Protein AF-A0A7C2C1H1-F1 (afdb_monomer)

Organism: NCBI:txid540988

pLDDT: mean 83.8, std 16.24, range [36.22, 97.56]

Radius of gyration: 15.87 Å; Cα contacts (8 Å, |Δi|>4): 201; chains: 1; bounding box: 33×35×48 Å

Sequence (132 aa):
MRKLRRLSDLLPLIREGRYRLGSHAARHMLQEGFTELDILRALEWGRELCIYPEDGRMLVLGYMVFPPRLKLPLHVVLDYTPPRQVDIVTAFIPKEPYRVYSRARLAALLRHDRALEEVRWTGPIRLYPAWE

Secondary structure (DSSP, 8-state):
-PPPPPHHHHHHHHHTT-EEE-HHHHHHHHHHT--HHHHHHHHHS-EEEEEEGGGTEEEEEEEEEETTTEEEEEEEEEE--STT-EEEEEEE--SSTTPPPPHHHHHHHHS-SS----------GGGS----

Solvent-accessible surface area (backbone atoms only — not comparable to full-atom values): 7990 Å² total; per-residue (Å²): 132,84,81,85,79,53,68,80,73,45,46,61,36,52,74,72,61,32,54,43,79,26,73,56,19,58,50,34,25,68,75,73,73,51,53,71,66,44,51,53,51,10,59,75,76,33,46,79,71,45,75,41,75,92,75,29,30,33,38,31,39,19,46,39,78,45,85,95,82,48,69,46,54,32,39,37,32,38,35,51,67,54,91,79,40,37,36,35,48,32,42,47,70,53,96,56,71,87,65,77,72,53,71,69,55,48,49,52,70,69,62,70,77,76,74,78,74,80,83,74,83,84,71,62,76,89,74,56,76,82,81,128

Structure (mmCIF, N/CA/C/O backbone):
data_AF-A0A7C2C1H1-F1
#
_entry.id   AF-A0A7C2C1H1-F1
#
loop_
_atom_site.group_PDB
_atom_site.id
_atom_site.type_symbol
_atom_site.label_atom_id
_atom_site.label_alt_id
_atom_site.label_comp_id
_atom_site.label_asym_id
_atom_site.label_entity_id
_atom_site.label_seq_id
_atom_site.pdbx_PDB_ins_code
_atom_site.Cartn_x
_atom_site.Cartn_y
_atom_site.Cartn_z
_atom_site.occupancy
_atom_site.B_iso_or_equiv
_atom_site.auth_seq_id
_atom_site.auth_comp_id
_atom_site.auth_asym_id
_atom_site.auth_atom_id
_atom_site.pdbx_PDB_model_num
ATOM 1 N N . MET A 1 1 ? 9.233 -18.345 -16.305 1.00 48.53 1 MET A N 1
ATOM 2 C CA . MET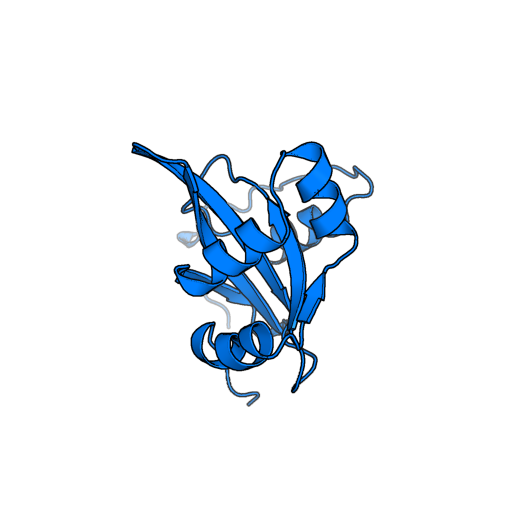 A 1 1 ? 8.291 -17.240 -16.009 1.00 48.53 1 MET A CA 1
ATOM 3 C C . MET A 1 1 ? 8.196 -17.075 -14.499 1.00 48.53 1 MET A C 1
ATOM 5 O O . MET A 1 1 ? 7.947 -18.063 -13.816 1.00 48.53 1 MET A O 1
ATOM 9 N N . ARG A 1 2 ? 8.462 -15.882 -13.954 1.00 61.03 2 ARG A N 1
ATOM 10 C CA . ARG A 1 2 ? 8.348 -15.631 -12.505 1.00 61.03 2 ARG A CA 1
ATOM 11 C C . ARG A 1 2 ? 6.855 -15.643 -12.149 1.00 61.03 2 ARG A C 1
ATOM 13 O O . ARG A 1 2 ? 6.084 -14.942 -12.794 1.00 61.03 2 ARG A O 1
ATOM 20 N N . LYS A 1 3 ? 6.429 -16.476 -11.191 1.00 71.19 3 LYS A N 1
ATOM 21 C CA . LYS A 1 3 ? 5.015 -16.559 -10.779 1.00 71.19 3 LYS A CA 1
ATOM 22 C C . LYS A 1 3 ? 4.553 -15.175 -10.309 1.00 71.19 3 LYS A C 1
ATOM 24 O O . LYS A 1 3 ? 5.165 -14.609 -9.402 1.00 71.19 3 LYS A O 1
ATOM 29 N N . LEU A 1 4 ? 3.505 -14.644 -10.938 1.00 84.12 4 LEU A N 1
ATOM 30 C CA . LEU A 1 4 ? 2.868 -13.392 -10.535 1.00 84.12 4 LEU A CA 1
ATOM 31 C C . LEU A 1 4 ? 2.326 -13.561 -9.109 1.00 84.12 4 LEU A C 1
ATOM 33 O O . LEU A 1 4 ? 1.519 -14.461 -8.877 1.00 84.12 4 LEU A O 1
ATOM 37 N N . ARG A 1 5 ? 2.780 -12.732 -8.164 1.00 89.50 5 ARG A N 1
ATOM 38 C CA . ARG A 1 5 ? 2.267 -12.744 -6.787 1.00 89.50 5 ARG A CA 1
ATOM 39 C C . ARG A 1 5 ? 1.089 -11.789 -6.651 1.00 89.50 5 ARG A C 1
ATOM 41 O O . ARG A 1 5 ? 1.084 -10.713 -7.249 1.00 89.50 5 ARG A O 1
ATOM 48 N N . ARG A 1 6 ? 0.105 -12.188 -5.855 1.00 94.00 6 ARG A N 1
ATOM 49 C CA . ARG A 1 6 ? -1.080 -11.406 -5.484 1.00 94.00 6 ARG A CA 1
ATOM 50 C C . ARG A 1 6 ? -0.934 -10.875 -4.064 1.00 94.00 6 ARG A C 1
ATOM 52 O O . ARG A 1 6 ? -0.099 -11.368 -3.308 1.00 94.00 6 ARG A O 1
ATOM 59 N N . LEU A 1 7 ? -1.757 -9.904 -3.677 1.00 95.25 7 LEU A N 1
ATOM 60 C CA . LEU A 1 7 ? -1.772 -9.386 -2.308 1.00 95.25 7 LEU A CA 1
ATOM 61 C C . LEU A 1 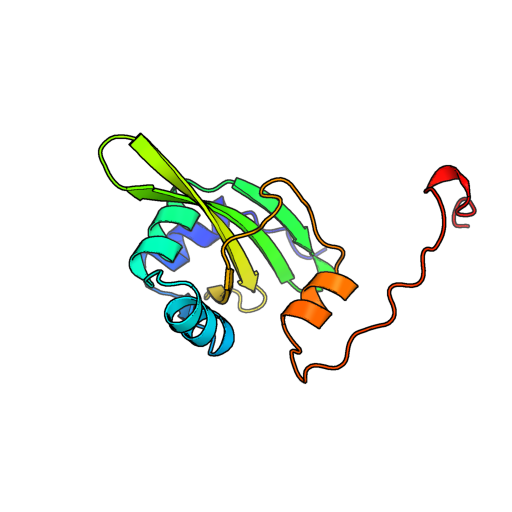7 ? -2.043 -10.512 -1.309 1.00 95.25 7 LEU A C 1
ATOM 63 O O . LEU A 1 7 ? -1.362 -10.596 -0.292 1.00 95.25 7 LEU A O 1
ATOM 67 N N . SER A 1 8 ? -2.944 -11.439 -1.644 1.00 94.81 8 SER A N 1
ATOM 68 C CA . SER A 1 8 ? -3.227 -12.628 -0.831 1.00 94.81 8 SER A CA 1
ATOM 69 C C . SER A 1 8 ? -1.987 -13.476 -0.528 1.00 94.81 8 SER A C 1
ATOM 71 O O . SER A 1 8 ? -1.903 -14.048 0.554 1.00 94.81 8 SER A O 1
ATOM 73 N N . ASP A 1 9 ? -1.013 -13.532 -1.444 1.00 93.88 9 ASP A N 1
ATOM 74 C CA . ASP A 1 9 ? 0.247 -14.262 -1.245 1.00 93.88 9 ASP A CA 1
ATOM 75 C C . ASP A 1 9 ? 1.202 -13.519 -0.296 1.00 93.88 9 ASP A C 1
ATOM 77 O O . ASP A 1 9 ? 2.093 -14.123 0.300 1.00 93.88 9 ASP A O 1
ATOM 81 N N . LEU A 1 10 ? 1.042 -12.197 -0.179 1.00 94.94 10 LEU A N 1
ATOM 82 C CA . LEU A 1 10 ? 1.882 -11.319 0.635 1.00 94.94 10 LEU A CA 1
ATOM 83 C C . LEU A 1 10 ? 1.317 -11.102 2.044 1.00 94.94 10 LEU A C 1
ATOM 85 O O . LEU A 1 10 ? 2.087 -10.885 2.979 1.00 94.94 10 LEU A O 1
ATOM 89 N N . LEU A 1 11 ? -0.005 -11.194 2.220 1.00 95.88 11 LEU A N 1
ATOM 90 C CA . LEU A 1 11 ? -0.672 -10.994 3.511 1.00 95.88 11 LEU A CA 1
ATOM 91 C C . LEU A 1 11 ? -0.115 -11.871 4.647 1.00 95.88 11 LEU A C 1
ATOM 93 O O . LEU A 1 11 ? 0.059 -11.331 5.739 1.00 95.88 11 LEU A O 1
ATOM 97 N N . PRO A 1 12 ? 0.210 -13.168 4.452 1.00 96.31 12 PRO A N 1
ATOM 98 C CA . PRO A 1 12 ? 0.838 -13.967 5.504 1.00 96.31 12 PRO A CA 1
ATOM 99 C C . PRO A 1 12 ? 2.173 -13.380 5.975 1.00 96.31 12 PRO A C 1
ATOM 101 O O . PRO A 1 12 ? 2.394 -13.254 7.174 1.00 96.31 12 PRO A O 1
ATOM 104 N N . LEU A 1 13 ? 3.024 -12.928 5.044 1.00 95.56 13 LEU A N 1
ATOM 105 C CA . LEU A 1 13 ? 4.310 -12.305 5.378 1.00 95.56 13 LEU A CA 1
ATOM 106 C C . LEU A 1 13 ? 4.107 -11.020 6.186 1.00 95.56 13 LEU A C 1
ATOM 108 O O . LEU A 1 13 ? 4.797 -10.802 7.176 1.00 95.56 13 LEU A O 1
ATOM 112 N N . ILE A 1 14 ? 3.137 -10.195 5.792 1.00 94.75 14 ILE A N 1
ATOM 113 C CA . ILE A 1 14 ? 2.817 -8.945 6.490 1.00 94.75 14 ILE A CA 1
ATO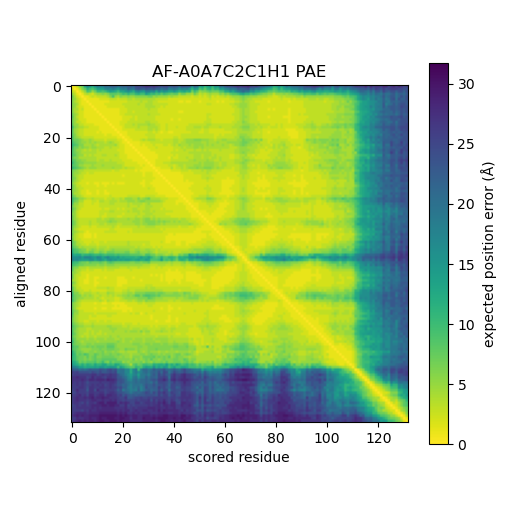M 114 C C . ILE A 1 14 ? 2.312 -9.232 7.911 1.00 94.75 14 ILE A C 1
ATOM 116 O O . ILE A 1 14 ? 2.789 -8.620 8.863 1.00 94.75 14 ILE A O 1
ATOM 120 N N . ARG A 1 15 ? 1.400 -10.200 8.075 1.00 95.00 15 ARG A N 1
ATOM 121 C CA . ARG A 1 15 ? 0.858 -10.610 9.385 1.00 95.00 15 ARG A CA 1
ATOM 122 C C . ARG A 1 15 ? 1.921 -11.188 10.318 1.00 95.00 15 ARG A C 1
ATOM 124 O O . ARG A 1 15 ? 1.850 -10.976 11.521 1.00 95.00 15 ARG A O 1
ATOM 131 N N . GLU A 1 16 ? 2.912 -11.882 9.766 1.00 95.62 16 GLU A N 1
ATOM 132 C CA . GLU A 1 16 ? 4.075 -12.396 10.501 1.00 95.62 16 GLU A CA 1
ATOM 133 C C . GLU A 1 16 ? 5.125 -11.311 10.816 1.00 95.62 16 GLU A C 1
ATOM 135 O O . GLU A 1 16 ? 6.187 -11.626 11.352 1.00 95.62 16 GLU A O 1
ATOM 140 N N . GLY A 1 17 ? 4.880 -10.045 10.456 1.00 94.94 17 GLY A N 1
ATOM 141 C CA . GLY A 1 17 ? 5.831 -8.949 10.657 1.00 94.94 17 GLY A CA 1
ATOM 142 C C . GLY A 1 17 ? 7.021 -8.974 9.692 1.00 94.94 17 GLY A C 1
ATOM 143 O O . GLY A 1 17 ? 7.996 -8.252 9.881 1.00 94.94 17 GLY A O 1
ATOM 144 N N . ARG A 1 18 ? 6.971 -9.787 8.628 1.00 96.31 18 ARG A N 1
ATOM 145 C CA . ARG A 1 18 ? 8.020 -9.880 7.599 1.00 96.31 18 ARG A CA 1
ATOM 146 C C . ARG A 1 18 ? 7.855 -8.796 6.540 1.00 96.31 18 ARG A C 1
ATOM 148 O O . ARG A 1 18 ? 7.801 -9.078 5.340 1.00 96.31 18 ARG A O 1
ATOM 155 N N . TYR A 1 19 ? 7.799 -7.549 6.986 1.00 96.06 19 TYR A N 1
ATOM 156 C CA . TYR A 1 19 ? 7.799 -6.390 6.109 1.00 96.06 19 TYR A CA 1
ATOM 157 C C . TYR A 1 19 ? 8.803 -5.335 6.570 1.00 96.06 19 TYR A C 1
ATOM 159 O O . TYR A 1 19 ? 9.314 -5.384 7.687 1.00 96.06 19 TYR A O 1
ATOM 167 N N . ARG A 1 20 ? 9.133 -4.399 5.684 1.00 95.25 20 ARG A N 1
ATOM 168 C CA . ARG A 1 20 ? 9.865 -3.176 6.031 1.00 95.25 20 ARG A CA 1
ATOM 169 C C . ARG A 1 20 ? 9.060 -1.974 5.605 1.00 95.25 20 ARG A C 1
ATOM 171 O O . ARG A 1 20 ? 8.468 -1.968 4.530 1.00 95.25 20 ARG A O 1
ATOM 178 N N . LEU A 1 21 ? 9.085 -0.945 6.434 1.00 93.25 21 LEU A N 1
ATOM 179 C CA . LEU A 1 21 ? 8.538 0.351 6.086 1.00 93.25 21 LEU A CA 1
ATOM 180 C C . LEU A 1 21 ? 9.625 1.181 5.395 1.00 93.25 21 LEU A C 1
ATOM 182 O O . LEU A 1 21 ? 10.675 1.456 5.975 1.00 93.25 21 LEU A O 1
ATOM 186 N N . GLY A 1 22 ? 9.389 1.562 4.143 1.00 89.06 22 GLY A N 1
ATOM 187 C CA . GLY A 1 22 ? 10.284 2.444 3.406 1.00 89.06 22 GLY A CA 1
ATOM 188 C C . GLY A 1 22 ? 10.311 3.847 4.014 1.00 89.06 22 GLY A C 1
ATOM 189 O O . GLY A 1 22 ? 9.302 4.348 4.510 1.00 89.06 22 GLY A O 1
ATOM 190 N N . SER A 1 23 ? 11.455 4.528 3.917 1.00 85.62 23 SER A N 1
ATOM 191 C CA . SER A 1 23 ? 11.606 5.920 4.374 1.00 85.62 23 SER A CA 1
ATOM 192 C C . SER A 1 23 ? 10.589 6.867 3.727 1.00 85.62 23 SER A C 1
ATOM 194 O O . SER A 1 23 ? 10.120 7.815 4.357 1.00 85.62 23 SER A O 1
ATOM 196 N N . HIS A 1 24 ? 10.197 6.583 2.483 1.00 84.19 24 HIS A N 1
ATOM 197 C CA . HIS A 1 24 ? 9.169 7.336 1.777 1.00 84.19 24 HIS A CA 1
ATOM 198 C C . HIS A 1 24 ? 7.784 7.149 2.415 1.00 84.19 24 HIS A C 1
ATOM 200 O O . HIS A 1 24 ? 7.090 8.136 2.647 1.00 84.19 24 HIS A O 1
ATOM 206 N N . ALA A 1 25 ? 7.412 5.917 2.779 1.00 86.38 25 ALA A N 1
ATOM 207 C CA . ALA A 1 25 ? 6.179 5.645 3.519 1.00 86.38 25 ALA A CA 1
ATOM 208 C C . ALA A 1 25 ? 6.151 6.396 4.860 1.00 86.38 25 ALA A C 1
ATOM 210 O O . ALA A 1 25 ? 5.183 7.099 5.137 1.00 86.38 25 ALA A O 1
ATOM 211 N N . ALA A 1 26 ? 7.239 6.336 5.637 1.00 87.94 26 ALA A N 1
ATOM 212 C CA . ALA A 1 26 ? 7.351 7.049 6.912 1.00 87.94 26 ALA A CA 1
ATOM 213 C C . ALA A 1 26 ? 7.200 8.575 6.757 1.00 87.94 26 ALA A C 1
ATOM 215 O O . ALA A 1 26 ? 6.575 9.236 7.584 1.00 87.94 26 ALA A O 1
ATOM 216 N N . ARG A 1 27 ? 7.724 9.153 5.669 1.00 87.38 27 ARG A N 1
ATOM 217 C CA . ARG A 1 27 ? 7.542 10.579 5.371 1.00 87.38 27 ARG A CA 1
ATOM 218 C C . ARG A 1 27 ? 6.080 10.926 5.083 1.00 87.38 27 ARG A C 1
ATOM 220 O O . ARG A 1 27 ? 5.587 11.909 5.625 1.00 87.38 27 ARG A O 1
ATOM 227 N N . HIS A 1 28 ? 5.396 10.140 4.253 1.00 88.38 28 HIS A N 1
ATOM 228 C CA . HIS A 1 28 ? 3.981 10.374 3.948 1.00 88.38 28 HIS A CA 1
ATOM 229 C C . HIS A 1 28 ? 3.082 10.170 5.167 1.00 88.38 28 HIS A C 1
ATOM 231 O O . HIS A 1 28 ? 2.160 10.951 5.362 1.00 88.38 28 HIS A O 1
ATOM 237 N N . MET A 1 29 ? 3.401 9.207 6.036 1.00 90.88 29 MET A N 1
ATOM 238 C CA . MET A 1 29 ? 2.729 9.042 7.329 1.00 90.88 29 MET A CA 1
ATOM 239 C C . MET A 1 29 ? 2.737 10.344 8.1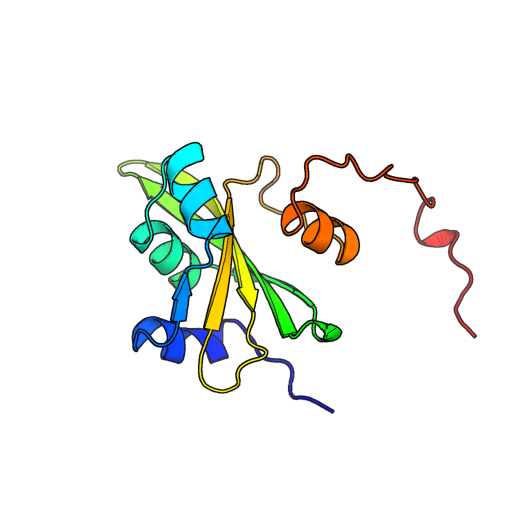37 1.00 90.88 29 MET A C 1
ATOM 241 O O . MET A 1 29 ? 1.692 10.794 8.602 1.00 90.88 29 MET A O 1
ATOM 245 N N . LEU A 1 30 ? 3.903 10.996 8.237 1.00 87.88 30 LEU A N 1
ATOM 246 C CA . LEU A 1 30 ? 4.043 12.279 8.933 1.00 87.88 30 LEU A CA 1
ATOM 247 C C . LEU A 1 30 ? 3.330 13.432 8.211 1.00 87.88 30 LEU A C 1
ATOM 249 O O . LEU A 1 30 ? 2.723 14.276 8.862 1.00 87.88 30 LEU A O 1
ATOM 253 N N . GLN A 1 31 ? 3.422 13.493 6.881 1.00 88.94 31 GLN A N 1
ATOM 254 C CA . GLN A 1 31 ? 2.875 14.603 6.089 1.00 88.94 31 GLN A CA 1
ATOM 255 C C . GLN A 1 31 ? 1.353 14.552 5.938 1.00 88.94 31 GLN A C 1
ATOM 257 O O . GLN A 1 31 ? 0.710 15.595 5.865 1.00 88.94 31 GLN A O 1
ATOM 262 N N . GLU A 1 32 ? 0.788 13.352 5.862 1.00 87.75 32 GLU A N 1
ATOM 263 C CA . GLU A 1 32 ? -0.624 13.130 5.553 1.00 87.75 32 GLU A CA 1
ATOM 264 C C . GLU A 1 32 ? -1.425 12.617 6.756 1.00 87.75 32 GLU A C 1
ATOM 266 O O . GLU A 1 32 ? -2.648 12.521 6.679 1.00 87.75 32 GLU A O 1
ATOM 271 N N . GLY A 1 33 ? -0.756 12.337 7.879 1.00 90.88 33 GLY A N 1
ATOM 272 C CA . GLY A 1 33 ? -1.403 12.062 9.160 1.00 90.88 33 GLY A CA 1
ATOM 273 C C . GLY A 1 33 ? -1.981 10.654 9.284 1.00 90.88 33 GLY A C 1
ATOM 274 O O . GLY A 1 33 ? -3.055 10.492 9.860 1.00 90.88 33 GLY A O 1
ATOM 275 N N . PHE A 1 34 ? -1.286 9.641 8.763 1.00 93.19 34 PHE A N 1
ATOM 276 C CA . PHE 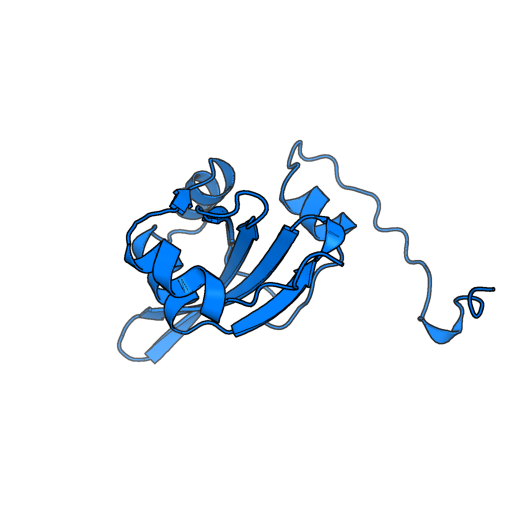A 1 34 ? -1.652 8.231 8.942 1.00 93.19 34 PHE A CA 1
ATOM 277 C C . PHE A 1 34 ? -0.521 7.429 9.584 1.00 93.19 34 PHE A C 1
ATOM 279 O O . PHE A 1 34 ? 0.649 7.802 9.518 1.00 93.19 34 PHE A O 1
ATOM 286 N N . THR A 1 35 ? -0.864 6.318 10.227 1.00 94.56 35 THR A N 1
ATOM 287 C CA . THR A 1 35 ? 0.076 5.484 10.983 1.00 94.56 35 THR A CA 1
ATOM 288 C C . THR A 1 35 ? 0.463 4.214 10.228 1.00 94.56 35 THR A C 1
ATOM 290 O O . THR A 1 35 ? -0.139 3.843 9.223 1.00 94.56 35 THR A O 1
ATOM 293 N N . GLU A 1 36 ? 1.463 3.495 10.737 1.00 95.25 36 GLU A N 1
ATOM 294 C CA . GLU A 1 36 ? 1.817 2.173 10.216 1.00 95.25 36 GLU A CA 1
ATOM 295 C C . GLU A 1 36 ? 0.651 1.186 10.357 1.00 95.25 36 GLU A C 1
ATOM 297 O O . GLU A 1 36 ? 0.351 0.443 9.426 1.00 95.25 36 GLU A O 1
ATOM 302 N N . LEU A 1 37 ? -0.069 1.234 11.482 1.00 94.31 37 LEU A N 1
ATOM 303 C CA . LEU A 1 37 ? -1.252 0.407 11.704 1.00 94.31 37 LEU A CA 1
ATOM 304 C C . LEU A 1 37 ? -2.329 0.669 10.643 1.00 94.31 37 LEU A C 1
ATOM 306 O O . LEU A 1 37 ? -2.949 -0.280 10.161 1.00 94.31 37 LEU A O 1
ATOM 310 N N . ASP A 1 38 ? -2.518 1.927 10.243 1.00 95.12 38 ASP A N 1
ATOM 311 C CA . ASP A 1 38 ? -3.457 2.291 9.181 1.00 95.12 38 ASP A CA 1
ATOM 312 C C . ASP A 1 38 ? -3.066 1.666 7.839 1.00 95.12 38 ASP A C 1
ATOM 314 O O . ASP A 1 38 ? -3.926 1.128 7.140 1.00 95.12 38 ASP A O 1
ATOM 318 N N . ILE A 1 39 ? -1.769 1.656 7.505 1.00 96.06 39 ILE A N 1
ATOM 319 C CA . ILE A 1 39 ? -1.253 0.970 6.312 1.00 96.06 39 ILE A CA 1
ATOM 320 C C . ILE A 1 39 ? -1.560 -0.527 6.391 1.00 96.06 39 ILE A C 1
ATOM 322 O O . ILE A 1 39 ? -2.103 -1.096 5.445 1.00 96.06 39 ILE A O 1
ATOM 326 N N . LEU A 1 40 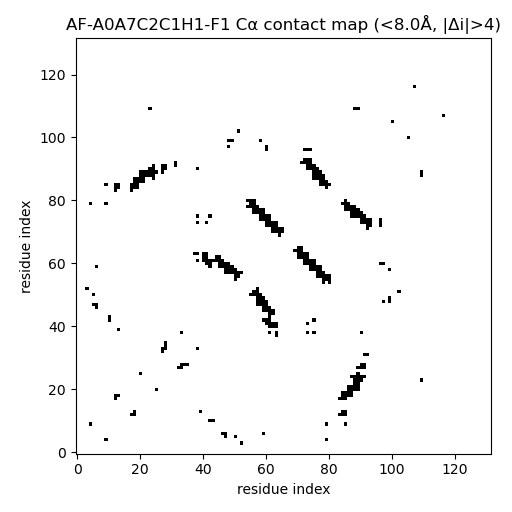? -1.241 -1.178 7.511 1.00 95.88 40 LEU A N 1
ATOM 327 C CA . LEU A 1 40 ? -1.442 -2.620 7.674 1.00 95.88 40 LEU A CA 1
ATOM 328 C C . LEU A 1 40 ? -2.922 -3.004 7.569 1.00 95.88 40 LEU A C 1
ATOM 330 O O . LEU A 1 40 ? -3.265 -3.967 6.882 1.00 95.88 40 LEU A O 1
ATOM 334 N N . ARG A 1 41 ? -3.815 -2.224 8.188 1.00 94.44 41 ARG A N 1
ATOM 335 C CA . ARG A 1 41 ? -5.268 -2.419 8.079 1.00 94.44 41 ARG A CA 1
ATOM 336 C C . ARG A 1 41 ? -5.774 -2.169 6.664 1.00 94.44 41 ARG A C 1
ATOM 338 O O . ARG A 1 41 ? -6.608 -2.930 6.176 1.00 94.44 41 ARG A O 1
ATOM 345 N N . ALA A 1 42 ? -5.253 -1.147 5.991 1.00 95.50 42 ALA A N 1
ATOM 346 C CA . ALA A 1 42 ? -5.575 -0.874 4.600 1.00 95.50 42 ALA A CA 1
ATOM 347 C C . ALA A 1 42 ? -5.149 -2.031 3.682 1.00 95.50 42 ALA A C 1
ATOM 349 O O . ALA A 1 42 ? -5.889 -2.366 2.764 1.00 95.50 42 ALA A O 1
ATOM 350 N N . LEU A 1 43 ? -4.006 -2.672 3.939 1.00 96.50 43 LEU A N 1
ATOM 351 C CA . LEU A 1 43 ? -3.558 -3.851 3.194 1.00 96.50 43 LEU A CA 1
ATOM 352 C C . LEU A 1 43 ? -4.422 -5.083 3.477 1.00 96.50 43 LEU A C 1
ATOM 354 O O . LEU A 1 43 ? -4.740 -5.820 2.550 1.00 96.50 43 LEU A O 1
ATOM 358 N N . GLU A 1 44 ? -4.829 -5.295 4.730 1.00 94.19 44 GLU A N 1
ATOM 359 C CA . GLU A 1 44 ? -5.627 -6.456 5.139 1.00 94.19 44 GLU A CA 1
ATOM 360 C C . GLU A 1 44 ? -6.985 -6.541 4.425 1.00 94.19 44 GLU A C 1
ATOM 362 O O . GLU A 1 44 ? -7.406 -7.629 4.034 1.00 94.19 44 GLU A O 1
ATOM 367 N N . TRP A 1 45 ? -7.647 -5.398 4.225 1.00 89.38 45 TRP A N 1
ATOM 368 C CA . TRP A 1 45 ? -8.968 -5.303 3.582 1.00 89.38 45 TRP A CA 1
ATOM 369 C C . TRP A 1 45 ? -8.922 -4.676 2.187 1.00 89.38 45 TRP A C 1
ATOM 371 O O . TRP A 1 45 ? -9.962 -4.416 1.575 1.00 89.38 45 TRP A O 1
ATOM 381 N N . GLY A 1 46 ? -7.719 -4.362 1.716 1.00 93.75 46 GLY A N 1
ATOM 382 C CA . GLY A 1 46 ? -7.492 -3.687 0.454 1.00 93.75 46 GLY A CA 1
ATOM 383 C C . GLY A 1 46 ? -7.667 -4.609 -0.741 1.00 93.75 46 GLY A C 1
ATOM 384 O O . GLY A 1 46 ? -7.796 -5.826 -0.627 1.00 93.75 46 GLY A O 1
ATOM 385 N N . ARG A 1 47 ? -7.645 -4.003 -1.923 1.00 94.88 47 ARG A N 1
ATOM 386 C CA . ARG A 1 47 ? -7.651 -4.718 -3.199 1.00 94.88 47 ARG A CA 1
ATOM 387 C C . ARG A 1 47 ? -6.490 -4.275 -4.068 1.00 94.88 47 ARG A C 1
ATOM 389 O O . ARG A 1 47 ? -6.106 -3.101 -4.051 1.00 94.88 47 ARG A O 1
ATOM 396 N N . GLU A 1 48 ? -5.964 -5.183 -4.876 1.00 95.81 48 GLU A N 1
ATOM 397 C CA . GLU A 1 48 ? -4.971 -4.831 -5.881 1.00 95.81 48 GLU A CA 1
ATOM 398 C C . GLU A 1 48 ? -5.611 -3.939 -6.948 1.00 95.81 48 GLU A C 1
ATOM 400 O O . GLU A 1 48 ? -6.568 -4.326 -7.617 1.00 95.81 48 GLU A O 1
ATOM 405 N N . LEU A 1 49 ? -5.076 -2.732 -7.123 1.00 94.38 49 LEU A N 1
ATOM 406 C CA . LEU A 1 49 ? -5.418 -1.891 -8.267 1.00 94.38 49 LEU A CA 1
ATOM 407 C C . LEU A 1 49 ? -4.568 -2.235 -9.483 1.00 94.38 49 LEU A C 1
ATOM 409 O O . LEU A 1 49 ? -5.051 -2.184 -10.610 1.00 94.38 49 LEU A O 1
ATOM 413 N N . CYS A 1 50 ? -3.290 -2.543 -9.262 1.00 93.12 50 CYS A N 1
ATOM 414 C CA . CYS A 1 50 ? -2.359 -2.854 -10.335 1.00 93.12 50 CYS A CA 1
ATOM 415 C C . CYS A 1 50 ? -1.195 -3.699 -9.825 1.00 93.12 50 CYS A C 1
ATOM 417 O O . CYS A 1 50 ? -0.734 -3.524 -8.697 1.00 93.12 50 CYS A O 1
ATOM 419 N N . ILE A 1 51 ? -0.695 -4.588 -10.677 1.00 92.75 51 ILE A N 1
ATOM 420 C CA . ILE A 1 51 ? 0.526 -5.355 -10.448 1.00 92.75 51 ILE A CA 1
ATOM 421 C C . ILE A 1 51 ? 1.504 -4.956 -11.551 1.00 92.75 51 ILE A C 1
ATOM 423 O O . ILE A 1 51 ? 1.135 -4.967 -12.721 1.00 92.75 51 ILE A O 1
ATOM 427 N N . TYR A 1 52 ? 2.731 -4.612 -11.164 1.00 90.62 52 TYR A N 1
ATOM 428 C CA . TYR A 1 52 ? 3.854 -4.290 -12.043 1.00 90.62 52 TYR A CA 1
ATOM 429 C C . TYR A 1 52 ? 4.853 -5.453 -11.944 1.00 90.62 52 TYR A C 1
ATOM 431 O O . TYR A 1 52 ? 5.729 -5.434 -11.072 1.00 90.62 52 TYR A O 1
ATOM 439 N N . PRO A 1 53 ? 4.698 -6.513 -12.759 1.00 87.56 53 PRO A N 1
ATOM 440 C CA . PRO A 1 53 ? 5.448 -7.756 -12.573 1.00 87.56 53 PRO A CA 1
ATOM 441 C C . PRO A 1 53 ? 6.955 -7.546 -12.767 1.00 87.56 53 PRO A C 1
ATOM 443 O O . PRO A 1 53 ? 7.762 -8.141 -12.052 1.00 87.56 53 PRO A O 1
ATOM 446 N N . GLU A 1 54 ? 7.302 -6.618 -13.657 1.00 86.62 54 GLU A N 1
ATOM 447 C CA . GLU A 1 54 ? 8.670 -6.356 -14.115 1.00 86.62 54 GLU A CA 1
ATOM 448 C C . GLU A 1 54 ? 9.527 -5.718 -13.025 1.00 86.62 54 GLU A C 1
ATOM 450 O O . GLU A 1 54 ? 10.719 -5.998 -12.929 1.00 86.62 54 GLU A O 1
ATOM 455 N N . ASP A 1 55 ? 8.905 -4.919 -12.158 1.00 85.88 55 ASP A N 1
ATOM 456 C CA . ASP A 1 55 ? 9.566 -4.320 -10.999 1.00 85.88 55 ASP A CA 1
ATOM 457 C C . ASP A 1 55 ? 9.321 -5.132 -9.715 1.00 85.88 55 ASP A C 1
ATOM 459 O O . ASP A 1 55 ? 9.792 -4.749 -8.651 1.00 85.88 55 ASP A O 1
ATOM 463 N N . GLY A 1 56 ? 8.547 -6.225 -9.780 1.00 90.94 56 GLY A N 1
ATOM 464 C CA . GLY A 1 56 ? 8.117 -6.966 -8.595 1.00 90.94 56 GLY A CA 1
ATOM 465 C C . GLY A 1 56 ? 7.286 -6.118 -7.633 1.00 90.94 56 GLY A C 1
ATOM 466 O O . GLY A 1 56 ? 7.419 -6.271 -6.422 1.00 90.94 56 GLY A O 1
ATOM 467 N N . ARG A 1 57 ? 6.449 -5.214 -8.160 1.00 93.62 57 ARG A N 1
ATOM 468 C CA . ARG A 1 57 ? 5.666 -4.258 -7.364 1.00 93.62 57 ARG A CA 1
ATOM 469 C C . ARG A 1 57 ? 4.171 -4.407 -7.564 1.00 93.62 57 ARG A C 1
ATOM 471 O O . ARG A 1 57 ? 3.706 -4.945 -8.568 1.00 93.62 57 ARG A O 1
ATOM 478 N N . MET A 1 58 ? 3.396 -3.918 -6.607 1.00 95.06 58 MET A N 1
ATOM 479 C CA . MET A 1 58 ? 1.948 -3.780 -6.746 1.00 95.06 58 MET A CA 1
ATOM 480 C C . MET A 1 58 ? 1.441 -2.517 -6.061 1.00 95.06 58 MET A C 1
ATOM 482 O O . MET A 1 58 ? 2.005 -2.064 -5.067 1.00 95.06 58 MET A O 1
ATOM 486 N N . LEU A 1 59 ? 0.368 -1.965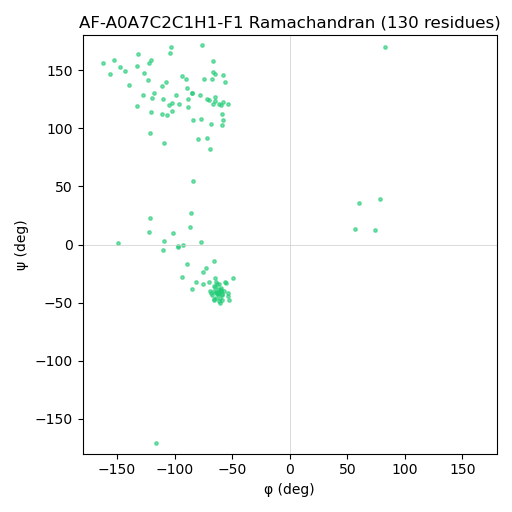 -6.616 1.00 96.62 59 LEU A N 1
ATOM 487 C CA . LEU A 1 59 ? -0.409 -0.882 -6.038 1.00 96.62 59 LEU A CA 1
ATOM 488 C C . LEU A 1 59 ? -1.684 -1.467 -5.437 1.00 96.62 59 LEU A C 1
ATOM 490 O O . LEU A 1 59 ? -2.492 -2.075 -6.145 1.00 96.62 59 LEU A O 1
ATOM 494 N N . VAL A 1 60 ? -1.873 -1.238 -4.147 1.00 97.56 60 VAL A N 1
ATOM 495 C CA . VAL A 1 60 ? -3.043 -1.662 -3.383 1.00 97.56 60 VAL A CA 1
ATOM 496 C C . VAL A 1 60 ? -3.854 -0.433 -3.004 1.00 97.56 60 VAL A C 1
ATOM 498 O O . VAL A 1 60 ? -3.296 0.576 -2.575 1.00 97.56 60 VAL A O 1
ATOM 501 N N . LEU A 1 61 ? -5.174 -0.523 -3.150 1.00 97.56 61 LEU A N 1
ATOM 502 C CA . LEU A 1 61 ? -6.109 0.421 -2.552 1.00 97.56 61 LEU A CA 1
ATOM 503 C C . LEU A 1 61 ? -6.733 -0.217 -1.325 1.00 97.56 61 LEU A C 1
ATOM 505 O O . LEU A 1 61 ? -7.500 -1.173 -1.443 1.00 97.56 61 LEU A O 1
ATOM 509 N N . GLY A 1 62 ? -6.439 0.362 -0.173 1.00 96.56 62 GLY A N 1
ATOM 510 C CA . GLY A 1 62 ? -7.138 0.093 1.068 1.00 96.56 62 GLY A CA 1
ATOM 511 C C . GLY A 1 62 ? -7.853 1.332 1.584 1.00 96.56 62 GLY A C 1
ATOM 512 O O . GLY A 1 62 ? -7.952 2.355 0.900 1.00 96.56 62 GLY A O 1
ATOM 513 N N . TYR A 1 63 ? -8.359 1.226 2.808 1.00 94.75 63 TYR A N 1
ATOM 514 C CA . TYR A 1 63 ? -9.068 2.313 3.466 1.00 94.75 63 TYR A CA 1
ATOM 515 C C . TYR A 1 63 ? -8.695 2.391 4.940 1.00 94.75 63 TYR A C 1
ATOM 517 O O . TYR A 1 63 ? -8.671 1.377 5.636 1.00 94.75 63 TYR A O 1
ATOM 525 N N . MET A 1 64 ? -8.493 3.615 5.411 1.00 92.56 64 MET A N 1
ATOM 526 C CA . MET A 1 64 ? -8.500 3.945 6.829 1.00 92.56 64 MET A CA 1
ATOM 527 C C . MET A 1 64 ? -9.942 4.187 7.251 1.00 92.56 64 MET A C 1
ATOM 529 O O . MET A 1 64 ? -10.671 4.928 6.584 1.00 92.56 64 MET A O 1
ATOM 533 N N . VAL A 1 65 ? -10.373 3.549 8.334 1.00 86.94 65 VAL A N 1
ATOM 534 C CA . VAL A 1 65 ? -11.753 3.634 8.815 1.00 86.94 65 VAL A CA 1
ATOM 535 C C . VAL A 1 65 ? -11.765 4.401 10.128 1.00 86.94 65 VAL A C 1
ATOM 537 O O . VAL A 1 65 ? -11.292 3.900 11.142 1.00 86.94 65 VAL A O 1
ATOM 540 N N . PHE A 1 66 ? -12.348 5.597 10.106 1.00 85.19 66 PHE A N 1
ATOM 541 C CA . PHE A 1 66 ? -12.547 6.442 11.277 1.00 85.19 66 PHE A CA 1
ATOM 542 C C . PHE A 1 66 ? -14.035 6.409 11.664 1.00 85.19 66 PHE A C 1
ATOM 544 O O . PHE A 1 66 ? -14.891 6.904 10.914 1.00 85.19 66 PHE A O 1
ATOM 551 N N . PRO A 1 67 ? -14.386 5.805 12.811 1.00 78.75 67 PRO A N 1
ATOM 552 C CA . PRO A 1 67 ? -15.759 5.796 13.294 1.00 78.75 67 PRO A CA 1
ATOM 553 C C . PRO A 1 67 ? -16.306 7.224 13.486 1.00 78.75 67 PRO A C 1
ATOM 555 O O . PRO A 1 67 ? -15.552 8.117 13.866 1.00 78.75 67 PRO A O 1
ATOM 558 N N . PRO A 1 68 ? -17.610 7.463 13.249 1.00 78.88 68 PRO A N 1
ATOM 559 C CA . PRO A 1 68 ? -18.634 6.465 12.940 1.00 78.88 68 PRO A CA 1
ATOM 560 C C . PRO A 1 68 ? -18.815 6.146 11.443 1.00 78.88 68 PRO A C 1
ATOM 562 O O . PRO A 1 68 ? -19.455 5.144 11.133 1.00 78.88 68 PRO A O 1
ATOM 565 N N . ARG A 1 69 ? -18.330 6.974 10.501 1.00 80.56 69 ARG A N 1
ATOM 566 C CA . ARG A 1 69 ? -18.666 6.824 9.061 1.00 80.56 69 ARG A CA 1
ATOM 567 C C . ARG A 1 69 ? -17.591 7.269 8.064 1.00 80.56 69 ARG A C 1
ATOM 569 O O . ARG A 1 69 ? -17.837 7.199 6.861 1.00 80.56 69 ARG A O 1
ATOM 576 N N . LEU A 1 70 ? -16.427 7.732 8.510 1.00 87.31 70 LEU A N 1
ATOM 577 C CA . LEU A 1 70 ? -15.416 8.251 7.594 1.00 87.31 70 LEU A CA 1
ATOM 578 C C . LEU A 1 70 ? -14.510 7.112 7.112 1.00 87.31 70 LEU A C 1
ATOM 580 O O . LEU A 1 70 ? -13.923 6.381 7.905 1.00 87.31 70 LEU A O 1
ATOM 584 N N . LYS A 1 71 ? -14.398 6.964 5.791 1.00 89.62 71 LYS A N 1
ATOM 585 C CA . LYS A 1 71 ? -13.446 6.057 5.147 1.00 89.62 71 LYS A CA 1
ATOM 586 C C . LYS A 1 71 ? -12.538 6.874 4.246 1.00 89.62 71 LYS A C 1
ATOM 588 O O . LYS A 1 71 ? -13.014 7.429 3.257 1.00 89.62 71 LYS A O 1
ATOM 593 N N . LEU A 1 72 ? -11.255 6.943 4.581 1.00 93.31 72 LEU A N 1
ATOM 594 C CA . LEU A 1 72 ? -10.265 7.613 3.747 1.00 93.31 72 LEU A CA 1
ATOM 595 C C . LEU A 1 72 ? -9.519 6.579 2.901 1.00 93.31 72 LEU A C 1
ATOM 597 O O . LEU A 1 72 ? -9.054 5.578 3.447 1.00 93.31 72 LEU A O 1
ATOM 601 N N . PRO A 1 73 ? -9.428 6.776 1.577 1.00 95.50 73 PRO A N 1
ATOM 602 C CA . PRO A 1 73 ? -8.680 5.884 0.707 1.00 95.50 73 PRO A CA 1
ATOM 603 C C . PRO A 1 73 ? -7.188 5.991 1.016 1.00 95.50 73 PRO A C 1
ATOM 605 O O . PRO A 1 73 ? -6.678 7.082 1.262 1.00 95.50 73 PRO A O 1
ATOM 608 N N . LEU A 1 74 ? -6.489 4.864 0.955 1.00 96.50 74 LEU A N 1
ATOM 609 C CA . LEU A 1 74 ? -5.044 4.809 1.118 1.00 96.50 74 LEU A CA 1
ATOM 610 C C . LEU A 1 74 ? -4.458 3.948 0.002 1.00 96.50 74 LEU A C 1
ATOM 612 O O . LEU A 1 74 ? -4.798 2.771 -0.143 1.00 96.50 74 LEU A O 1
ATOM 616 N N . HIS A 1 75 ? -3.599 4.552 -0.812 1.00 97.00 75 HIS A N 1
ATOM 617 C CA . HIS A 1 75 ? -2.771 3.830 -1.766 1.00 97.00 75 HIS A CA 1
ATOM 618 C C . HIS A 1 75 ? -1.518 3.353 -1.068 1.00 97.00 75 HIS A C 1
ATOM 620 O O . HIS A 1 75 ? -0.838 4.134 -0.412 1.00 97.00 75 HIS A O 1
ATOM 626 N N . VAL A 1 76 ? -1.206 2.075 -1.242 1.00 96.94 76 VAL A N 1
ATOM 627 C CA . VAL A 1 76 ? -0.012 1.448 -0.683 1.00 96.94 76 VAL A CA 1
ATOM 628 C C . VAL A 1 76 ? 0.731 0.745 -1.805 1.00 96.94 76 VAL A C 1
ATOM 630 O O . VAL A 1 76 ? 0.150 -0.024 -2.572 1.00 96.94 76 VAL A O 1
ATOM 633 N N . VAL A 1 77 ? 2.022 1.028 -1.917 1.00 96.19 77 VAL A N 1
ATOM 634 C CA . VAL A 1 77 ? 2.904 0.430 -2.916 1.00 96.19 77 VAL A CA 1
ATOM 635 C C . VAL A 1 77 ? 3.776 -0.593 -2.217 1.00 96.19 77 VAL A C 1
ATOM 637 O O . VAL A 1 77 ? 4.542 -0.250 -1.317 1.00 96.19 77 VAL A O 1
ATOM 640 N N . LEU A 1 78 ? 3.667 -1.840 -2.657 1.00 96.06 78 LEU A N 1
ATOM 641 C CA . LEU A 1 78 ? 4.445 -2.956 -2.136 1.00 96.06 78 LEU A CA 1
ATOM 642 C C . LEU A 1 78 ? 5.499 -3.374 -3.157 1.00 96.06 78 LEU A C 1
ATOM 644 O O . LEU A 1 78 ? 5.198 -3.450 -4.350 1.00 96.06 78 LEU A O 1
ATOM 648 N N . ASP A 1 79 ? 6.696 -3.693 -2.682 1.00 94.50 79 ASP A N 1
ATOM 649 C CA . ASP A 1 79 ? 7.737 -4.406 -3.417 1.00 94.50 79 ASP A CA 1
ATOM 650 C C . ASP A 1 79 ? 7.883 -5.806 -2.815 1.00 94.50 79 ASP A C 1
ATOM 652 O O . ASP A 1 79 ? 8.046 -5.982 -1.608 1.00 94.50 79 ASP A O 1
ATOM 656 N N . TYR A 1 80 ? 7.758 -6.814 -3.667 1.00 93.75 80 TYR A N 1
ATOM 657 C CA . TYR A 1 80 ? 7.849 -8.231 -3.321 1.00 93.75 80 TYR A CA 1
ATOM 658 C C . TYR A 1 80 ? 8.961 -8.923 -4.114 1.00 93.75 80 TYR A C 1
ATOM 660 O O . TYR A 1 80 ? 8.934 -10.141 -4.325 1.00 93.75 80 TYR A O 1
ATOM 668 N N . THR A 1 81 ? 9.945 -8.156 -4.591 1.00 91.00 81 THR A N 1
ATOM 669 C CA . THR A 1 81 ? 11.158 -8.712 -5.192 1.00 91.00 81 THR A CA 1
ATOM 670 C C . THR A 1 81 ? 11.906 -9.624 -4.213 1.00 91.00 81 THR A C 1
ATOM 672 O O . THR A 1 81 ? 12.282 -10.728 -4.626 1.00 91.00 81 THR A O 1
ATOM 675 N N . PRO A 1 82 ? 12.062 -9.268 -2.919 1.00 88.06 82 PRO A N 1
ATOM 676 C CA . PRO A 1 82 ? 12.529 -10.210 -1.911 1.00 88.06 82 PRO A CA 1
ATOM 677 C C . PRO A 1 82 ? 11.512 -11.349 -1.720 1.00 88.06 82 PRO A C 1
ATOM 679 O O . PRO A 1 82 ? 10.338 -11.113 -1.450 1.00 88.06 82 PRO A O 1
ATOM 682 N N . PRO A 1 83 ? 11.913 -12.627 -1.814 1.00 84.81 83 PRO A N 1
ATOM 683 C CA . PRO A 1 83 ? 10.941 -13.715 -1.869 1.00 84.81 83 PRO A CA 1
ATOM 684 C C . PRO A 1 83 ? 10.232 -14.017 -0.540 1.00 84.81 83 PRO A C 1
ATOM 686 O O . PRO A 1 83 ? 9.186 -14.669 -0.571 1.00 84.81 83 PRO A O 1
ATOM 689 N N . ARG A 1 84 ? 10.800 -13.601 0.600 1.00 90.06 84 ARG A N 1
ATOM 690 C CA . ARG A 1 84 ? 10.332 -13.914 1.968 1.00 90.06 84 ARG A CA 1
ATOM 691 C C . ARG A 1 84 ? 10.010 -12.670 2.804 1.00 90.06 84 ARG A C 1
ATOM 693 O O . ARG A 1 84 ? 9.838 -12.781 4.014 1.00 90.06 84 ARG A O 1
ATOM 700 N N . GLN A 1 85 ? 9.974 -11.508 2.168 1.00 93.50 85 GLN A N 1
ATOM 701 C CA . GLN A 1 85 ? 9.754 -10.222 2.813 1.00 93.50 85 GLN A CA 1
ATOM 702 C C . GLN A 1 85 ? 9.003 -9.302 1.854 1.00 93.50 85 GLN A C 1
ATOM 704 O O . GLN A 1 85 ? 9.106 -9.463 0.641 1.00 93.50 85 GLN A O 1
ATOM 709 N N . VAL A 1 86 ? 8.244 -8.360 2.403 1.00 95.75 86 VAL A N 1
ATOM 710 C CA . VAL A 1 86 ? 7.528 -7.342 1.633 1.00 95.75 86 VAL A CA 1
ATOM 711 C C . VAL A 1 86 ? 8.024 -5.966 2.045 1.00 95.75 86 VAL A C 1
ATOM 713 O O . VAL A 1 86 ? 7.974 -5.621 3.220 1.00 95.75 86 VAL A O 1
ATOM 716 N N . ASP A 1 87 ? 8.462 -5.152 1.100 1.00 95.50 87 ASP A N 1
ATOM 717 C CA . ASP A 1 87 ? 8.819 -3.771 1.401 1.00 95.50 87 ASP A CA 1
ATOM 718 C C . ASP A 1 87 ? 7.621 -2.867 1.086 1.00 95.50 87 ASP A C 1
ATOM 720 O O . ASP A 1 87 ? 7.127 -2.811 -0.042 1.00 95.50 87 ASP A O 1
ATOM 724 N N . ILE A 1 88 ? 7.131 -2.148 2.093 1.00 96.06 88 ILE A N 1
ATOM 725 C CA . ILE A 1 88 ? 6.128 -1.094 1.942 1.00 96.06 88 ILE A CA 1
ATOM 726 C C . ILE A 1 88 ? 6.874 0.149 1.464 1.00 96.06 88 ILE A C 1
ATOM 728 O O . ILE A 1 88 ? 7.391 0.930 2.262 1.00 96.06 88 ILE A O 1
ATOM 732 N N . VAL A 1 89 ? 6.973 0.313 0.146 1.00 93.38 89 VAL A N 1
ATOM 733 C CA . VAL A 1 89 ? 7.805 1.353 -0.471 1.00 93.38 89 VAL A CA 1
ATOM 734 C C . VAL A 1 89 ? 7.264 2.742 -0.149 1.00 93.38 89 VAL A C 1
ATOM 736 O O . VAL A 1 89 ? 8.011 3.626 0.263 1.00 93.38 89 VAL A O 1
ATOM 739 N N . THR A 1 90 ? 5.958 2.935 -0.325 1.00 93.31 90 THR A N 1
ATOM 740 C CA . THR A 1 90 ? 5.255 4.165 0.041 1.00 93.31 90 THR A CA 1
ATOM 741 C C . THR A 1 90 ? 3.796 3.877 0.354 1.00 93.31 90 THR A C 1
ATOM 743 O O . THR A 1 90 ? 3.230 2.902 -0.141 1.00 93.31 90 THR A O 1
ATOM 746 N N . ALA A 1 91 ? 3.168 4.780 1.096 1.00 94.50 91 ALA A N 1
ATOM 747 C CA . ALA A 1 91 ? 1.723 4.917 1.152 1.00 94.50 91 ALA A CA 1
ATOM 748 C C . ALA A 1 91 ? 1.353 6.400 1.007 1.00 94.50 91 ALA A C 1
ATOM 750 O O . ALA A 1 91 ? 2.195 7.244 1.297 1.00 94.50 91 ALA A O 1
ATOM 751 N N . PHE A 1 92 ? 0.162 6.715 0.505 1.00 93.31 92 PHE A N 1
ATOM 752 C CA . PHE A 1 92 ? -0.362 8.085 0.402 1.00 93.31 92 PHE A CA 1
ATOM 753 C C . PHE A 1 92 ? -1.884 8.068 0.202 1.00 93.31 92 PHE A C 1
ATOM 755 O O . PHE A 1 92 ? -2.443 7.092 -0.300 1.00 93.31 92 PHE A O 1
ATOM 762 N N . ILE A 1 93 ? -2.559 9.151 0.567 1.00 92.94 93 ILE A N 1
ATOM 763 C CA . ILE A 1 93 ? -3.987 9.401 0.387 1.00 92.94 93 ILE A CA 1
ATOM 764 C C . ILE A 1 93 ? -4.192 9.944 -1.037 1.00 92.94 93 ILE A C 1
ATOM 766 O O . ILE A 1 93 ? -3.832 11.087 -1.343 1.00 92.94 93 ILE A O 1
ATOM 770 N N . PRO A 1 94 ? -4.751 9.149 -1.965 1.00 92.31 94 PRO A N 1
ATOM 771 C CA . PRO A 1 94 ? -4.920 9.577 -3.345 1.00 92.31 94 PRO A CA 1
ATOM 772 C C . PRO A 1 94 ? -6.072 10.580 -3.482 1.00 92.31 94 PRO A C 1
ATOM 774 O O . PRO A 1 94 ? -7.145 10.400 -2.909 1.00 92.31 94 PRO A O 1
ATOM 777 N N . LYS A 1 95 ? -5.900 11.579 -4.358 1.00 88.94 95 LYS A N 1
ATOM 778 C CA . LYS A 1 95 ? -7.012 12.444 -4.806 1.00 88.94 95 LYS A CA 1
ATOM 779 C C . LYS A 1 95 ? -8.069 11.665 -5.596 1.00 88.94 95 LYS A C 1
ATOM 781 O O . LYS A 1 95 ? -9.256 11.936 -5.480 1.00 88.94 95 LYS A O 1
ATOM 786 N N . GLU A 1 96 ? -7.628 10.695 -6.398 1.00 91.88 96 GLU A N 1
ATOM 787 C CA . GLU A 1 96 ? -8.476 9.834 -7.229 1.00 91.88 96 GLU A CA 1
ATOM 788 C C . GLU A 1 96 ? -8.247 8.362 -6.840 1.00 91.88 96 GLU A C 1
ATOM 790 O O . GLU A 1 96 ? -7.302 7.736 -7.325 1.00 91.88 96 GLU A O 1
ATOM 795 N N . PRO A 1 97 ? -9.084 7.773 -5.968 1.00 92.12 97 PRO A N 1
ATOM 796 C CA . PRO A 1 97 ? -8.770 6.492 -5.322 1.00 92.12 97 PRO A CA 1
ATOM 797 C C . PRO A 1 97 ? -8.681 5.297 -6.266 1.00 92.12 97 PRO A C 1
ATOM 799 O O . PRO A 1 97 ? -7.964 4.340 -5.998 1.00 92.12 97 PRO A O 1
ATOM 802 N N . TYR A 1 98 ? -9.414 5.338 -7.374 1.00 93.00 98 TYR A N 1
ATOM 803 C CA . TYR A 1 98 ? -9.479 4.253 -8.353 1.00 93.00 98 TYR A CA 1
ATOM 804 C C . TYR A 1 98 ? -8.458 4.426 -9.484 1.00 93.00 98 TYR A C 1
ATOM 806 O O . TYR A 1 98 ? -8.399 3.598 -10.391 1.00 93.00 98 TYR A O 1
ATOM 814 N N . ARG A 1 99 ? -7.660 5.502 -9.451 1.00 90.19 99 ARG A N 1
ATOM 815 C CA . ARG A 1 99 ? -6.678 5.793 -10.489 1.00 90.19 99 ARG A CA 1
ATOM 816 C C . ARG A 1 99 ? -5.508 4.823 -10.392 1.00 90.19 99 ARG A C 1
ATOM 818 O O . ARG A 1 99 ? -4.852 4.720 -9.359 1.00 90.19 99 ARG A O 1
ATOM 825 N N . VAL A 1 100 ? -5.231 4.150 -11.502 1.00 89.56 100 VAL A N 1
ATOM 826 C CA . VAL A 1 100 ? -4.014 3.359 -11.691 1.00 89.56 100 VAL A CA 1
ATOM 827 C C . VAL A 1 100 ? -2.929 4.265 -12.269 1.00 89.56 100 VAL A C 1
ATOM 829 O O . VAL A 1 100 ? -3.183 5.043 -13.191 1.00 89.56 100 VAL A O 1
ATOM 832 N N . TYR A 1 101 ? -1.717 4.180 -11.726 1.00 86.88 101 TYR A N 1
ATOM 833 C CA . TYR A 1 101 ? -0.563 4.932 -12.212 1.00 86.88 101 TYR A CA 1
ATOM 834 C C . TYR A 1 101 ? 0.235 4.093 -13.210 1.00 86.88 101 TYR A C 1
ATOM 836 O O . TYR A 1 101 ? 0.345 2.880 -13.067 1.00 86.88 101 TYR A O 1
ATOM 844 N N . SER A 1 102 ? 0.820 4.725 -14.228 1.00 85.50 102 SER A N 1
ATOM 845 C CA . SER A 1 102 ? 1.799 4.025 -15.063 1.00 85.50 102 SER A CA 1
ATOM 846 C C . SER A 1 102 ? 3.052 3.707 -14.243 1.00 85.50 102 SER A C 1
ATOM 848 O O . SER A 1 102 ? 3.356 4.389 -13.262 1.00 85.50 102 SER A O 1
ATOM 850 N N . ARG A 1 103 ? 3.831 2.716 -14.680 1.00 81.38 103 ARG A N 1
ATOM 851 C CA . ARG A 1 103 ? 5.125 2.380 -14.070 1.00 81.38 103 ARG A CA 1
ATOM 852 C C . ARG A 1 103 ? 6.062 3.590 -13.969 1.00 81.38 103 ARG A C 1
ATOM 854 O O . ARG A 1 103 ? 6.645 3.822 -12.914 1.00 81.38 103 ARG A O 1
ATOM 861 N N . ALA A 1 104 ? 6.161 4.390 -15.034 1.00 79.69 104 ALA A N 1
ATOM 862 C CA . ALA A 1 104 ? 6.951 5.623 -15.036 1.00 79.69 104 ALA A CA 1
ATOM 863 C C . ALA A 1 104 ? 6.445 6.615 -13.980 1.00 79.69 104 ALA A C 1
ATOM 865 O O . ALA A 1 104 ? 7.226 7.111 -13.172 1.00 79.69 104 ALA A O 1
ATOM 866 N N . ARG A 1 105 ? 5.121 6.817 -13.910 1.00 78.88 105 ARG A N 1
ATOM 867 C CA . ARG A 1 105 ? 4.507 7.720 -12.934 1.00 78.88 105 ARG A CA 1
ATOM 868 C C . ARG A 1 105 ? 4.717 7.245 -11.501 1.00 78.88 105 ARG A C 1
ATOM 870 O O . ARG A 1 105 ? 5.010 8.066 -10.638 1.00 78.88 105 ARG A O 1
ATOM 877 N N . LEU A 1 106 ? 4.591 5.944 -11.250 1.00 80.50 106 LEU A N 1
ATOM 878 C CA . LEU A 1 106 ? 4.881 5.353 -9.950 1.00 80.50 106 LEU A CA 1
ATOM 879 C C . LEU A 1 106 ? 6.349 5.571 -9.580 1.00 80.50 106 LEU A C 1
ATOM 881 O O . LEU A 1 106 ? 6.639 6.053 -8.494 1.00 80.50 106 LEU A O 1
ATOM 885 N N . ALA A 1 107 ? 7.275 5.285 -10.493 1.00 77.94 107 ALA A N 1
ATOM 886 C CA . ALA A 1 107 ? 8.691 5.520 -10.258 1.00 77.94 107 ALA A CA 1
ATOM 887 C C . ALA A 1 107 ? 8.988 7.004 -9.977 1.00 77.94 107 ALA A C 1
ATOM 889 O O . ALA A 1 107 ? 9.754 7.295 -9.069 1.00 77.94 107 ALA A O 1
ATOM 890 N N . ALA A 1 108 ? 8.343 7.942 -10.675 1.00 73.44 108 ALA A N 1
ATOM 891 C CA . ALA A 1 108 ? 8.458 9.373 -10.396 1.00 73.44 108 ALA A CA 1
ATOM 892 C C . ALA A 1 108 ? 7.912 9.761 -9.008 1.00 73.44 108 ALA A C 1
ATOM 894 O O . ALA A 1 108 ? 8.549 10.538 -8.302 1.00 73.44 108 ALA A O 1
ATOM 895 N N . LEU A 1 109 ? 6.776 9.190 -8.583 1.00 73.12 109 LEU A N 1
ATOM 896 C CA . LEU A 1 109 ? 6.241 9.386 -7.227 1.00 73.12 109 LEU A CA 1
ATOM 897 C C . LEU A 1 109 ? 7.204 8.867 -6.149 1.00 73.12 109 LEU A C 1
ATOM 899 O O . LEU A 1 109 ? 7.290 9.462 -5.082 1.00 73.12 109 LEU A O 1
ATOM 903 N N . LEU A 1 110 ? 7.936 7.786 -6.437 1.00 70.88 110 LEU A N 1
ATOM 904 C CA . LEU A 1 110 ? 8.912 7.180 -5.527 1.00 70.88 110 LEU A CA 1
ATOM 905 C C . LEU A 1 110 ? 10.280 7.894 -5.520 1.00 70.88 110 LEU A C 1
ATOM 907 O O . LEU A 1 110 ? 10.956 7.902 -4.495 1.00 70.88 110 LEU A O 1
ATOM 911 N N . ARG A 1 111 ? 10.710 8.476 -6.649 1.00 62.75 111 ARG A N 1
ATOM 912 C CA . ARG A 1 111 ? 12.044 9.081 -6.876 1.00 62.75 111 ARG A CA 1
ATOM 913 C C . ARG A 1 111 ? 12.154 10.547 -6.435 1.00 62.75 111 ARG A C 1
ATOM 915 O O . ARG A 1 111 ? 12.883 11.305 -7.051 1.00 62.75 111 ARG A O 1
ATOM 922 N N . HIS A 1 112 ? 11.378 11.003 -5.460 1.00 52.94 112 HIS A N 1
ATOM 923 C CA . HIS A 1 112 ? 11.019 12.422 -5.392 1.00 52.94 112 HIS A CA 1
ATOM 924 C C . HIS A 1 112 ? 12.158 13.417 -5.031 1.00 52.94 112 HIS A C 1
ATOM 926 O O . HIS A 1 112 ? 12.187 13.951 -3.921 1.00 52.94 112 HIS A O 1
ATOM 932 N N . ASP A 1 113 ? 12.959 13.801 -6.030 1.00 42.44 113 ASP A N 1
ATOM 933 C CA . ASP A 1 113 ? 13.893 14.941 -6.060 1.00 42.44 113 ASP A CA 1
ATOM 934 C C . ASP A 1 113 ? 13.196 16.251 -6.495 1.00 42.44 113 ASP A C 1
ATOM 936 O O . ASP A 1 113 ? 13.837 17.223 -6.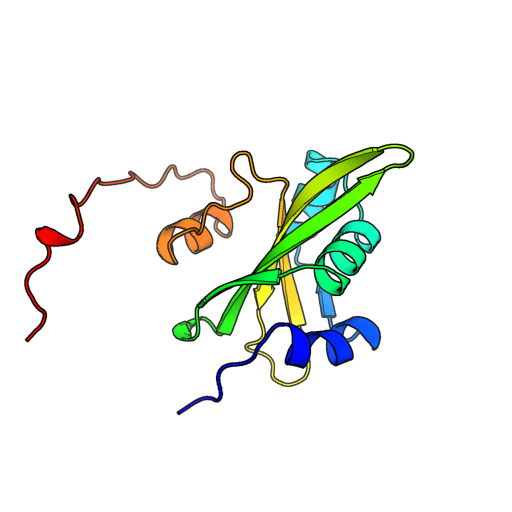875 1.00 42.44 113 ASP A O 1
ATOM 940 N N . ARG A 1 114 ? 11.854 16.307 -6.482 1.00 43.00 114 ARG A N 1
ATOM 941 C CA . ARG A 1 114 ? 11.046 17.429 -7.020 1.00 43.00 114 ARG A CA 1
ATOM 942 C C . ARG A 1 114 ? 11.293 17.760 -8.503 1.00 43.00 114 ARG A C 1
ATOM 944 O O . ARG A 1 114 ? 10.806 18.789 -8.966 1.00 43.00 114 ARG A O 1
ATOM 951 N N . ALA A 1 115 ? 11.969 16.909 -9.271 1.00 40.75 115 ALA A N 1
ATOM 952 C CA . ALA A 1 115 ? 11.972 17.038 -10.721 1.00 40.75 115 ALA A CA 1
ATOM 953 C C . ALA A 1 115 ? 10.562 16.701 -11.235 1.00 40.75 115 ALA A C 1
ATOM 955 O O . ALA A 1 115 ? 10.137 15.545 -11.228 1.00 40.75 115 ALA A O 1
ATOM 956 N N . LEU A 1 116 ? 9.803 17.733 -11.607 1.00 39.97 116 LEU A N 1
ATOM 957 C CA . LEU A 1 116 ? 8.565 17.588 -12.364 1.00 39.97 116 LEU A CA 1
ATOM 958 C C . LEU A 1 116 ? 8.921 16.884 -13.675 1.00 39.97 116 LEU A C 1
ATOM 960 O O . LEU A 1 116 ? 9.499 17.491 -14.568 1.00 39.97 116 LEU A O 1
ATOM 964 N N . GLU A 1 117 ? 8.622 15.593 -13.777 1.00 44.03 117 GLU A N 1
ATOM 965 C CA . GLU A 1 117 ? 8.715 14.898 -15.055 1.00 44.03 117 GLU A CA 1
ATOM 966 C C . GLU A 1 117 ? 7.669 15.524 -15.992 1.00 44.03 117 GLU A C 1
ATOM 968 O O . GLU A 1 117 ? 6.481 15.585 -15.651 1.00 44.03 117 GLU A O 1
ATOM 973 N N . GLU A 1 118 ? 8.108 16.028 -17.148 1.00 40.75 118 GLU A N 1
ATOM 974 C CA . GLU A 1 118 ? 7.211 16.486 -18.206 1.00 40.75 118 GLU A CA 1
ATOM 975 C C . GLU A 1 118 ? 6.314 15.318 -18.625 1.00 40.75 118 GLU A C 1
ATOM 977 O O . GLU A 1 118 ? 6.741 14.360 -19.271 1.00 40.75 118 GLU A O 1
ATOM 982 N N . VAL A 1 119 ? 5.038 15.380 -18.246 1.00 46.84 119 VAL A N 1
ATOM 983 C CA . VAL A 1 119 ? 4.039 14.418 -18.709 1.00 46.84 119 VAL A CA 1
ATOM 984 C C . VAL A 1 119 ? 3.763 14.722 -20.177 1.00 46.84 119 VAL A C 1
ATOM 986 O O . VAL A 1 119 ? 2.906 15.542 -20.506 1.00 46.84 119 VAL A O 1
ATOM 989 N N . ARG A 1 120 ? 4.494 14.066 -21.081 1.00 50.19 120 ARG A N 1
ATOM 990 C CA . ARG A 1 120 ? 4.225 14.166 -22.515 1.00 50.19 120 ARG A CA 1
ATOM 991 C C . ARG A 1 120 ? 3.008 13.307 -22.846 1.00 50.19 120 ARG A C 1
ATOM 993 O O . ARG A 1 120 ? 3.062 12.078 -22.796 1.00 50.19 120 ARG A O 1
ATOM 1000 N N . TRP A 1 121 ? 1.888 13.958 -23.145 1.00 50.44 121 TRP A N 1
ATOM 1001 C CA . TRP A 1 121 ? 0.692 13.279 -23.637 1.00 50.44 121 TRP A CA 1
ATOM 1002 C C . TRP A 1 121 ? 1.029 12.560 -24.948 1.00 50.44 121 TRP A C 1
ATOM 1004 O O . TRP A 1 121 ? 1.475 13.184 -25.907 1.00 50.44 121 TRP A O 1
ATOM 1014 N N . THR A 1 122 ? 0.853 11.241 -24.968 1.00 66.12 122 THR A N 1
ATOM 1015 C CA . THR A 1 122 ? 1.204 10.363 -26.099 1.00 66.12 122 THR A CA 1
ATOM 1016 C C . THR A 1 122 ? -0.009 9.964 -26.944 1.00 66.12 122 THR A C 1
ATOM 1018 O O . THR A 1 122 ? 0.106 9.140 -27.844 1.00 66.12 122 THR A O 1
ATOM 1021 N N . GLY A 1 123 ? -1.163 10.595 -26.708 1.00 65.75 123 GLY A N 1
ATOM 1022 C CA . GLY A 1 123 ? -2.393 10.329 -27.449 1.00 65.75 123 GLY A CA 1
ATOM 1023 C C . GLY A 1 123 ? -3.186 9.113 -26.943 1.00 65.75 123 GLY A C 1
ATOM 1024 O O . GLY A 1 123 ? -2.729 8.365 -26.078 1.00 65.75 123 GLY A O 1
ATOM 1025 N N . PRO A 1 124 ? -4.428 8.925 -27.424 1.00 67.00 124 PRO A N 1
ATOM 1026 C CA . PRO A 1 124 ? -5.248 7.758 -27.103 1.00 67.00 124 PRO A CA 1
ATOM 1027 C C . PRO A 1 124 ? -4.648 6.446 -27.635 1.00 67.00 124 PRO A C 1
ATOM 1029 O O . PRO A 1 124 ? -4.106 6.406 -28.734 1.00 67.00 124 PRO A O 1
ATOM 1032 N N . ILE A 1 125 ? -4.852 5.345 -26.894 1.00 59.81 125 ILE A N 1
ATOM 1033 C CA . ILE A 1 125 ? -4.325 3.988 -27.177 1.00 59.81 125 ILE A CA 1
ATOM 1034 C C . ILE A 1 125 ? -4.573 3.506 -28.622 1.00 59.81 125 ILE A C 1
ATOM 1036 O O . ILE A 1 125 ? -3.770 2.762 -29.170 1.00 59.81 125 ILE A O 1
ATOM 1040 N N . ARG A 1 126 ? -5.644 3.976 -29.274 1.00 66.62 126 ARG A N 1
ATOM 1041 C CA . ARG A 1 126 ? -5.976 3.643 -30.674 1.00 66.62 126 ARG A CA 1
ATOM 1042 C C . ARG A 1 126 ? -4.969 4.173 -31.706 1.00 66.62 126 ARG A C 1
ATOM 1044 O O . ARG A 1 126 ? -5.045 3.772 -32.858 1.00 66.62 126 ARG A O 1
ATOM 1051 N N . LEU A 1 127 ? -4.084 5.088 -31.308 1.00 58.84 127 LEU A N 1
ATOM 1052 C CA . LEU A 1 127 ? -3.023 5.653 -32.147 1.00 58.84 127 LEU A CA 1
ATOM 1053 C C . LEU A 1 127 ? -1.671 4.958 -31.953 1.00 58.84 127 LEU A C 1
ATOM 1055 O O . LEU A 1 127 ? -0.707 5.324 -32.620 1.00 58.84 127 LEU A O 1
ATOM 1059 N N . TYR A 1 128 ? -1.574 3.985 -31.045 1.00 54.75 128 TYR A N 1
ATOM 1060 C CA . TYR A 1 128 ? -0.354 3.198 -30.924 1.00 54.75 128 TYR A CA 1
ATOM 1061 C C . TYR A 1 128 ? -0.344 2.175 -32.061 1.00 54.75 128 TYR A C 1
ATOM 1063 O O . TYR A 1 128 ? -1.352 1.483 -32.242 1.00 54.75 128 TYR A O 1
ATOM 1071 N N . PRO A 1 129 ? 0.747 2.077 -32.839 1.00 54.03 129 PRO A N 1
ATOM 1072 C CA . PRO A 1 129 ? 0.862 1.037 -33.847 1.00 54.03 129 PRO A CA 1
ATOM 1073 C C . PRO A 1 129 ? 0.687 -0.327 -33.173 1.00 54.03 129 PRO A C 1
ATOM 1075 O O . PRO A 1 129 ? 1.154 -0.538 -32.050 1.00 54.03 129 PRO A O 1
ATOM 1078 N N . ALA A 1 130 ? -0.028 -1.235 -33.839 1.00 52.53 130 ALA A N 1
ATOM 1079 C CA . 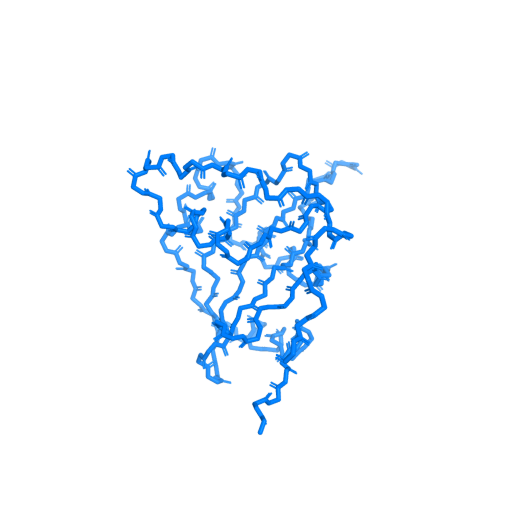ALA A 1 130 ? -0.043 -2.631 -33.435 1.00 52.53 130 ALA A CA 1
ATOM 1080 C C . ALA A 1 130 ? 1.412 -3.110 -33.479 1.00 52.53 130 ALA A C 1
ATOM 1082 O O . ALA A 1 130 ? 2.028 -3.091 -34.538 1.00 52.53 130 ALA A O 1
ATOM 1083 N N . TRP A 1 131 ? 1.979 -3.396 -32.313 1.00 53.56 131 TRP A N 1
ATOM 1084 C CA . TRP A 1 131 ? 3.352 -3.861 -32.164 1.00 53.56 131 TRP A CA 1
ATOM 1085 C C . TRP A 1 131 ? 3.568 -5.090 -33.069 1.00 53.56 131 TRP A C 1
ATOM 1087 O O . TRP A 1 131 ? 2.825 -6.064 -32.925 1.00 53.56 131 TRP A O 1
ATOM 1097 N N . GLU A 1 132 ? 4.526 -5.011 -34.001 1.00 36.22 132 GLU A N 1
ATOM 1098 C CA . GLU A 1 132 ? 5.143 -6.181 -34.655 1.00 36.22 132 GLU A CA 1
ATOM 1099 C C . GLU A 1 132 ? 6.061 -6.917 -33.672 1.00 36.22 132 GLU A C 1
ATOM 1101 O O . GLU A 1 132 ? 6.755 -6.232 -32.879 1.00 36.22 132 GLU A O 1
#

Nearest PDB structures (foldseek):
  6cp9-assembly2_C  TM=5.520E-01  e=4.480E-01  Klebsiella pneumoniae 342
  6cp9-assembly4_G  TM=4.652E-01  e=6.600E-01  Klebsiella pneumoniae 342
  3nm7-assembly1_A  TM=6.591E-01  e=2.730E+00  Borreliella burgdorferi
  7zxs-assembly1_C  TM=5.168E-01  e=8.180E+00  Homo sapiens

Foldseek 3Di:
DPDFDALVNCLVLVVVVQEAEAPQAVVQCVVVVHDPVQVNQQSVAWHWLDADVVQQKTWIWGWRDDPPGDTFIKIWMWHCPPPRGIYRQHMHGDPDRNDDDDPVRVVCSSVPPVPPDPPPDPDDPVPDPPDD

Mean predicted aligned error: 8.65 Å